Protein AF-A0A7Y1Y191-F1 (afdb_monomer_lite)

Secondary structure (DSSP, 8-state):
----S-SSSSSSSSSS----------S-HHHHHHHHHHHHHHHHHHSTT-SS-HHHHTT----------GGG-PPPEEEE-TTPPEEEPP-SSS---EEEEEEEEEEEETTEEEEEEEEEE--

Sequence (123 aa):
MKYKLTFTICLLFAIGITSCAQETTTGNAYIDKIESERAEKDEEFKGEESILMEGDIKKFKGLEYFEVDETYKVVATFEKIEDGRVFEMKTSTARLPVYKTYAKLTFQLDGKDYQLFAYQNQK

Foldseek 3Di:
DDDDDPPPPPPPPDPDPPPPPPPPPPDDVVQVVVVVVQVVVQVCCLDPVHPDDPVVSVVRDGDDDDDDDCLPVWDWDKAFDPPFDWFFDDDPDPDGFIKGQTIKTWTDHPNDIDIDTDIDGPD

Radius of gyration: 29.07 Å; chains: 1; bounding box: 47×55×96 Å

Structure (mmCIF, N/CA/C/O backbone):
data_AF-A0A7Y1Y191-F1
#
_entry.id   AF-A0A7Y1Y191-F1
#
loop_
_atom_site.group_PDB
_atom_site.id
_atom_site.type_symbol
_atom_site.label_atom_id
_atom_site.label_alt_id
_atom_site.label_comp_id
_atom_site.label_asym_id
_atom_site.label_entity_id
_atom_site.label_seq_id
_atom_site.pdbx_PDB_ins_code
_atom_site.Cartn_x
_atom_site.Cartn_y
_atom_site.Cartn_z
_atom_site.occupancy
_atom_site.B_iso_or_equiv
_atom_site.auth_seq_id
_atom_site.auth_comp_id
_atom_site.auth_asym_id
_atom_site.auth_atom_id
_atom_site.pdbx_PDB_model_num
ATOM 1 N N . MET A 1 1 ? 25.508 29.039 74.763 1.00 39.75 1 MET A N 1
ATOM 2 C CA . MET A 1 1 ? 26.163 28.622 73.498 1.00 39.75 1 MET A CA 1
ATOM 3 C C . MET A 1 1 ? 25.062 28.487 72.454 1.00 39.75 1 MET A C 1
ATOM 5 O O . MET A 1 1 ? 24.204 27.646 72.632 1.00 39.75 1 MET A O 1
ATOM 9 N N . LYS A 1 2 ? 24.807 29.500 71.619 1.00 51.12 2 LYS A N 1
ATOM 10 C CA . LYS A 1 2 ? 25.518 29.873 70.373 1.00 51.12 2 LYS A CA 1
ATOM 11 C C . LYS A 1 2 ? 25.386 28.826 69.247 1.00 51.12 2 LYS A C 1
ATOM 13 O O . LYS A 1 2 ? 26.385 28.266 68.826 1.00 51.12 2 LYS A O 1
ATOM 18 N N . TYR A 1 3 ? 24.170 28.675 68.723 1.00 52.09 3 TYR A N 1
ATOM 19 C CA . TYR A 1 3 ? 23.893 28.169 67.370 1.00 52.09 3 TYR A CA 1
ATOM 20 C C . TYR A 1 3 ? 22.869 29.142 66.746 1.00 52.09 3 TYR A C 1
ATOM 22 O O . TYR A 1 3 ? 21.669 28.971 66.900 1.00 52.09 3 TYR A O 1
ATOM 30 N N . LYS A 1 4 ? 23.249 30.389 66.422 1.00 40.62 4 LYS A N 1
ATOM 31 C CA . LYS A 1 4 ? 23.733 30.821 65.092 1.00 40.62 4 LYS A CA 1
ATOM 32 C C . LYS A 1 4 ? 22.923 30.155 63.965 1.00 40.62 4 LYS A C 1
ATOM 34 O O . LYS A 1 4 ? 23.100 28.978 63.699 1.00 40.62 4 LYS A O 1
ATOM 39 N N . LEU A 1 5 ? 21.892 30.829 63.453 1.00 50.47 5 LEU A N 1
ATOM 40 C CA . LEU A 1 5 ? 21.968 31.851 62.385 1.00 50.47 5 LEU A CA 1
ATOM 41 C C . LEU A 1 5 ? 22.302 31.289 60.985 1.00 50.47 5 LEU A C 1
ATOM 43 O O . LEU A 1 5 ? 22.815 32.004 60.135 1.00 50.47 5 LEU A O 1
ATOM 47 N N . THR A 1 6 ? 21.958 30.034 60.698 1.00 44.88 6 THR A N 1
ATOM 48 C CA . THR A 1 6 ? 22.117 29.490 59.338 1.00 44.88 6 THR A CA 1
ATOM 49 C C . THR A 1 6 ? 20.936 28.603 58.949 1.00 44.88 6 THR A C 1
ATOM 51 O O . THR A 1 6 ? 21.100 27.436 58.628 1.00 44.88 6 THR A O 1
ATOM 54 N N . PHE A 1 7 ? 19.712 29.135 59.016 1.00 45.69 7 PHE A N 1
ATOM 55 C CA . PHE A 1 7 ? 18.529 28.435 58.482 1.00 45.69 7 PHE A CA 1
ATOM 56 C C . PHE A 1 7 ? 17.743 29.261 57.453 1.00 45.69 7 PHE A C 1
ATOM 58 O O . PHE A 1 7 ? 16.688 28.855 56.982 1.00 45.69 7 PHE A O 1
ATOM 65 N N . THR A 1 8 ? 18.276 30.418 57.056 1.00 49.81 8 THR A N 1
ATOM 66 C CA . THR A 1 8 ? 17.603 31.367 56.155 1.00 49.81 8 THR A CA 1
ATOM 67 C C . THR A 1 8 ? 18.441 31.642 54.905 1.00 49.81 8 THR A C 1
ATOM 69 O O . THR A 1 8 ? 18.429 32.742 54.384 1.00 49.81 8 THR A O 1
ATOM 72 N N . ILE A 1 9 ? 19.218 30.671 54.416 1.00 51.06 9 ILE A N 1
ATOM 73 C CA . ILE A 1 9 ? 19.868 30.735 53.093 1.00 51.06 9 ILE A CA 1
ATOM 74 C C . ILE A 1 9 ? 19.829 29.325 52.487 1.00 51.06 9 ILE A C 1
ATOM 76 O O . ILE A 1 9 ? 20.820 28.612 52.424 1.00 51.06 9 ILE A O 1
ATOM 80 N N . CYS A 1 10 ? 18.635 28.871 52.122 1.00 40.97 10 CYS A N 1
ATOM 81 C CA . CYS A 1 10 ? 18.456 27.765 51.168 1.00 40.97 10 CYS A CA 1
ATOM 82 C C . CYS A 1 10 ? 17.155 27.888 50.358 1.00 40.97 10 CYS A C 1
ATOM 84 O O . CYS A 1 10 ? 16.819 26.997 49.590 1.00 40.97 10 CYS A O 1
ATOM 86 N N . LEU A 1 11 ? 16.434 29.009 50.485 1.00 46.62 11 LEU A N 1
ATOM 87 C CA . LEU A 1 11 ? 15.130 29.226 49.851 1.00 46.62 11 LEU A CA 1
ATOM 88 C C . LEU A 1 11 ? 15.200 30.181 48.641 1.00 46.62 11 LEU A C 1
ATOM 90 O O . LEU A 1 11 ? 14.252 30.915 48.388 1.00 46.62 11 LEU A O 1
ATOM 94 N N . LEU A 1 12 ? 16.328 30.232 47.921 1.00 47.50 12 LEU A N 1
ATOM 95 C CA . LEU A 1 12 ? 16.512 31.165 46.794 1.00 47.50 12 LEU A CA 1
ATOM 96 C C . LEU A 1 12 ? 17.244 30.578 45.572 1.00 47.50 12 LEU A C 1
ATOM 98 O O . LEU A 1 12 ? 17.730 31.332 44.738 1.00 47.50 12 LEU A O 1
ATOM 102 N N . PHE A 1 13 ? 17.312 29.251 45.418 1.00 47.97 13 PHE A N 1
ATOM 103 C CA . PHE A 1 13 ? 17.990 28.648 44.256 1.00 47.97 13 PHE A CA 1
ATOM 104 C C . PHE A 1 13 ? 17.281 27.415 43.676 1.00 47.97 13 PHE A C 1
ATOM 106 O O . PHE A 1 13 ? 17.920 26.454 43.264 1.00 47.97 13 PHE A O 1
ATOM 113 N N . ALA A 1 14 ? 15.946 27.423 43.660 1.00 49.31 14 ALA A N 1
ATOM 114 C CA . ALA A 1 14 ? 15.145 26.338 43.078 1.00 49.31 14 ALA A CA 1
ATOM 115 C C . ALA A 1 14 ? 14.004 26.839 42.174 1.00 49.31 14 ALA A C 1
ATOM 117 O O . ALA A 1 14 ? 13.017 26.140 41.970 1.00 49.31 14 ALA A O 1
ATOM 118 N N . ILE A 1 15 ? 14.120 28.055 41.634 1.00 56.59 15 ILE A N 1
ATOM 119 C CA . ILE A 1 15 ? 13.173 28.584 40.650 1.00 56.59 15 ILE A CA 1
ATOM 120 C C . ILE A 1 15 ? 13.996 29.037 39.454 1.00 56.59 15 ILE A C 1
ATOM 122 O O . ILE A 1 15 ? 14.674 30.056 39.532 1.00 56.59 15 ILE A O 1
ATOM 126 N N . GLY A 1 16 ? 13.955 28.278 38.360 1.00 55.41 16 GLY A N 1
ATOM 127 C CA . GLY A 1 16 ? 14.442 28.805 37.090 1.00 55.41 16 GLY A CA 1
ATOM 128 C C . GLY A 1 16 ? 15.064 27.832 36.105 1.00 55.41 16 GLY A C 1
ATOM 129 O O . GLY A 1 16 ? 15.911 28.284 35.354 1.00 55.41 16 GLY A O 1
ATOM 130 N N . ILE A 1 17 ? 14.691 26.548 36.050 1.00 61.00 17 ILE A N 1
ATOM 131 C CA . ILE A 1 17 ? 14.980 25.746 34.844 1.00 61.00 17 ILE A CA 1
ATOM 132 C C . ILE A 1 17 ? 13.891 24.693 34.599 1.00 61.00 17 ILE A C 1
ATOM 134 O O . ILE A 1 17 ? 14.123 23.496 34.678 1.00 61.00 17 ILE A O 1
ATOM 138 N N . THR A 1 18 ? 12.683 25.138 34.274 1.00 59.88 18 THR A N 1
ATOM 139 C CA . THR A 1 18 ? 11.709 24.292 33.567 1.00 59.88 18 THR A CA 1
ATOM 140 C C . THR A 1 18 ? 10.945 25.149 32.568 1.00 59.88 18 THR A C 1
ATOM 142 O O . THR A 1 18 ? 9.746 25.362 32.684 1.00 59.88 18 THR A O 1
ATOM 145 N N . SER A 1 19 ? 11.664 25.675 31.574 1.00 50.12 19 SER A N 1
ATOM 146 C CA . SER A 1 19 ? 11.092 25.810 30.234 1.00 50.12 19 SER A CA 1
ATOM 147 C C . SER A 1 19 ? 11.517 24.568 29.472 1.00 50.12 19 SER A C 1
ATOM 149 O O . SER A 1 19 ? 12.577 24.528 28.855 1.00 50.12 19 SER A O 1
ATOM 151 N N . CYS A 1 20 ? 10.705 23.519 29.573 1.00 51.22 20 CYS A N 1
ATOM 152 C CA . CYS A 1 20 ? 10.650 22.555 28.492 1.00 51.22 20 CYS A CA 1
ATOM 153 C C . CYS A 1 20 ? 10.007 23.328 27.338 1.00 51.22 20 CYS A C 1
ATOM 155 O O . CYS A 1 20 ? 8.812 23.618 27.379 1.00 51.22 20 CYS A O 1
ATOM 157 N N . ALA A 1 21 ? 10.819 23.780 26.384 1.00 52.84 21 ALA A N 1
ATOM 158 C CA . ALA A 1 21 ? 10.301 24.220 25.105 1.00 52.84 21 ALA A CA 1
ATOM 159 C C . ALA A 1 21 ? 9.647 22.985 24.477 1.00 52.84 21 ALA A C 1
ATOM 161 O O . ALA A 1 21 ? 10.335 22.117 23.947 1.00 52.84 21 ALA A O 1
ATOM 162 N N . GLN A 1 22 ? 8.328 22.852 24.622 1.00 54.16 22 GLN A N 1
ATOM 163 C CA . GLN A 1 22 ? 7.574 21.979 23.741 1.00 54.16 22 GLN A CA 1
ATOM 164 C C . GLN A 1 22 ? 7.679 22.616 22.363 1.00 54.16 22 GLN A C 1
ATOM 166 O O . GLN A 1 22 ? 7.070 23.654 22.105 1.00 54.16 22 GLN A O 1
ATOM 171 N N . GLU A 1 23 ? 8.497 22.013 21.504 1.00 52.34 23 GLU A N 1
ATOM 172 C CA . GLU A 1 23 ? 8.369 22.202 20.070 1.00 52.34 23 GLU A CA 1
ATOM 173 C C . GLU A 1 23 ? 6.922 21.866 19.721 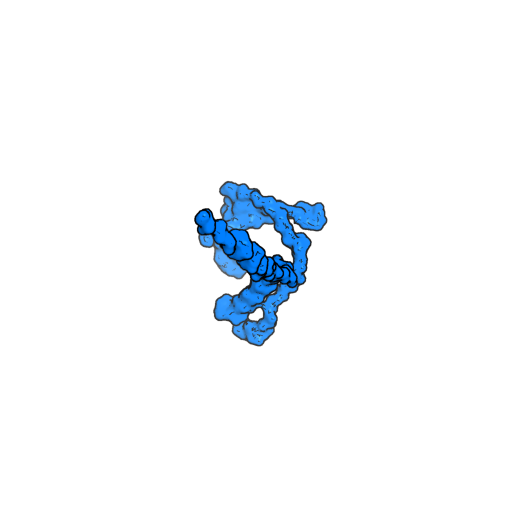1.00 52.34 23 GLU A C 1
ATOM 175 O O . GLU A 1 23 ? 6.481 20.718 19.783 1.00 52.34 23 GLU A O 1
ATOM 180 N N . THR A 1 24 ? 6.139 22.897 19.430 1.00 44.16 24 THR A N 1
ATOM 181 C CA . THR A 1 24 ? 4.850 22.735 18.784 1.00 44.16 24 THR A CA 1
ATOM 182 C C . THR A 1 24 ? 5.156 22.255 17.376 1.00 44.16 24 THR A C 1
ATOM 184 O O . THR A 1 24 ? 5.405 23.069 16.484 1.00 44.16 24 THR A O 1
ATOM 187 N N . THR A 1 25 ? 5.196 20.936 17.181 1.00 49.16 25 THR A N 1
ATOM 188 C CA . THR A 1 25 ? 5.191 20.314 15.856 1.00 49.16 25 THR A CA 1
ATOM 189 C C . THR A 1 25 ? 3.897 20.748 15.177 1.00 49.16 25 THR A C 1
ATOM 191 O O . THR A 1 25 ? 2.828 20.175 15.362 1.00 49.16 25 THR A O 1
ATOM 194 N N . THR A 1 26 ? 3.978 21.870 14.474 1.00 51.53 26 THR A N 1
ATOM 195 C CA . THR A 1 26 ? 2.874 22.511 13.761 1.00 51.53 26 THR A CA 1
ATOM 196 C C . THR A 1 26 ? 2.819 21.876 12.374 1.00 51.53 26 THR A C 1
ATOM 198 O O . THR A 1 26 ? 2.995 22.548 11.367 1.00 51.53 26 THR A O 1
ATOM 201 N N . GLY A 1 27 ? 2.704 20.549 12.333 1.00 58.16 27 GLY A N 1
ATOM 202 C CA . GLY A 1 27 ? 2.775 19.738 11.121 1.00 58.16 27 GLY A CA 1
ATOM 203 C C . GLY A 1 27 ? 1.973 18.461 11.321 1.00 58.16 27 GLY A C 1
ATOM 204 O O . GLY A 1 27 ? 2.011 17.851 12.393 1.00 58.16 27 GLY A O 1
ATOM 205 N N . ASN A 1 28 ? 1.171 18.094 10.324 1.00 83.00 28 ASN A N 1
ATOM 206 C CA . ASN A 1 28 ? 0.438 16.839 10.361 1.00 83.00 28 ASN A CA 1
ATOM 207 C C . ASN A 1 28 ? 1.441 15.712 10.072 1.00 83.00 28 ASN A C 1
ATOM 209 O O . ASN A 1 28 ? 1.758 15.455 8.916 1.00 83.00 28 ASN A O 1
ATOM 213 N N . ALA A 1 29 ? 1.906 15.025 11.122 1.00 90.38 29 ALA A N 1
ATOM 214 C CA . ALA A 1 29 ? 2.915 13.965 11.023 1.00 90.38 29 ALA A CA 1
ATOM 215 C C . ALA A 1 29 ? 2.568 12.857 10.007 1.00 90.38 29 ALA A C 1
ATOM 217 O O . ALA A 1 29 ? 3.461 12.179 9.502 1.00 90.38 29 ALA A O 1
ATOM 218 N N . TYR A 1 30 ? 1.281 12.648 9.705 1.00 89.75 30 TYR A N 1
ATOM 219 C CA . TYR A 1 30 ? 0.863 11.728 8.652 1.00 89.75 30 TYR A CA 1
ATOM 220 C C . TYR A 1 30 ? 1.143 12.289 7.253 1.00 89.75 30 TYR A C 1
ATOM 222 O O . TYR A 1 30 ? 1.707 11.571 6.432 1.00 89.75 30 TYR A O 1
ATOM 230 N N . ILE A 1 31 ? 0.798 13.555 6.999 1.00 93.75 31 ILE A N 1
ATOM 231 C CA . ILE A 1 31 ? 1.098 14.232 5.728 1.00 93.75 31 ILE A CA 1
ATOM 232 C C . ILE A 1 31 ? 2.612 14.295 5.524 1.00 93.75 31 ILE A C 1
ATOM 234 O O . ILE A 1 31 ? 3.091 13.869 4.480 1.00 93.75 31 ILE A O 1
ATOM 238 N N . ASP A 1 32 ? 3.366 14.708 6.545 1.00 94.38 32 ASP A N 1
ATOM 239 C CA . ASP A 1 32 ? 4.829 14.811 6.465 1.00 94.38 32 ASP A CA 1
ATOM 240 C C . ASP A 1 32 ? 5.475 13.460 6.115 1.00 94.38 32 ASP A C 1
ATOM 242 O O . ASP A 1 32 ? 6.384 13.386 5.288 1.00 94.38 32 ASP A O 1
ATOM 246 N N . LYS A 1 33 ? 4.965 12.364 6.696 1.00 95.50 33 LYS A N 1
ATOM 247 C CA . LYS A 1 33 ? 5.410 11.007 6.362 1.00 95.50 33 LYS A CA 1
ATOM 248 C C . LYS A 1 33 ? 5.123 10.658 4.899 1.00 95.50 33 LYS A C 1
ATOM 250 O O . LYS A 1 33 ? 6.000 10.111 4.237 1.00 95.50 33 LYS A O 1
ATOM 255 N N . ILE A 1 34 ? 3.916 10.939 4.406 1.00 96.62 34 ILE A N 1
ATOM 256 C CA . ILE A 1 34 ? 3.540 10.641 3.017 1.00 96.62 34 ILE A CA 1
ATOM 257 C C . ILE A 1 34 ? 4.400 11.450 2.040 1.00 96.62 34 ILE A C 1
ATOM 259 O O . ILE A 1 34 ? 4.894 10.887 1.068 1.00 96.62 34 ILE A O 1
ATOM 263 N N . GLU A 1 35 ? 4.635 12.732 2.310 1.00 95.88 35 GLU A N 1
ATOM 264 C CA . GLU A 1 35 ? 5.496 13.575 1.473 1.00 95.88 35 GLU A CA 1
ATOM 265 C C . GLU A 1 35 ? 6.955 13.094 1.472 1.00 95.88 35 GLU A C 1
ATOM 267 O O . GLU A 1 35 ? 7.589 13.063 0.417 1.00 95.88 35 GLU A O 1
ATOM 272 N N . SER A 1 36 ? 7.473 12.623 2.612 1.00 96.94 36 SER A N 1
ATOM 273 C CA . SER A 1 36 ? 8.797 11.983 2.675 1.00 96.94 36 SER A CA 1
ATOM 274 C C . SER A 1 36 ? 8.863 10.719 1.812 1.00 96.94 36 SER A C 1
ATOM 276 O O . SER A 1 36 ? 9.783 10.568 1.014 1.00 96.94 36 SER A O 1
ATOM 278 N N . GLU A 1 37 ? 7.870 9.829 1.918 1.00 97.31 37 GLU A N 1
ATOM 279 C CA . GLU A 1 37 ? 7.813 8.589 1.126 1.00 97.31 37 GLU A CA 1
ATOM 280 C C . GLU A 1 37 ? 7.701 8.871 -0.383 1.00 97.31 37 GLU A C 1
ATOM 282 O O . GLU A 1 37 ? 8.301 8.161 -1.191 1.00 97.31 37 GLU A O 1
ATOM 287 N N . ARG A 1 38 ? 6.975 9.926 -0.778 1.00 97.56 38 ARG A N 1
ATOM 288 C CA . ARG A 1 38 ? 6.884 10.388 -2.175 1.00 97.56 38 ARG A CA 1
ATOM 289 C C . ARG A 1 38 ? 8.223 10.895 -2.694 1.00 97.56 38 ARG A C 1
ATOM 291 O O . ARG A 1 38 ? 8.629 10.514 -3.789 1.00 97.56 38 ARG A O 1
ATOM 298 N N . ALA A 1 39 ? 8.921 11.709 -1.903 1.00 96.69 39 ALA A N 1
ATOM 299 C CA . ALA A 1 39 ? 10.238 12.217 -2.267 1.00 96.69 39 ALA A CA 1
ATOM 300 C C . ALA A 1 39 ? 11.255 11.076 -2.425 1.00 96.69 39 ALA A C 1
ATOM 302 O O . ALA A 1 39 ? 11.959 11.017 -3.430 1.00 96.69 39 ALA A O 1
ATOM 303 N N . GLU A 1 40 ? 11.288 10.129 -1.484 1.00 96.12 40 GLU A N 1
ATOM 304 C CA . GLU A 1 40 ? 12.146 8.940 -1.572 1.00 96.12 40 GLU A CA 1
ATOM 305 C C . GLU A 1 40 ? 11.841 8.114 -2.827 1.00 96.12 40 GLU A C 1
ATOM 307 O O . GLU A 1 40 ? 12.758 7.694 -3.537 1.00 96.12 40 GLU A O 1
ATOM 312 N N . LYS A 1 41 ? 10.556 7.924 -3.145 1.00 96.19 41 LYS A N 1
ATOM 313 C CA . LYS A 1 41 ? 10.142 7.161 -4.324 1.00 96.19 41 LYS A CA 1
ATOM 314 C C . LYS A 1 41 ? 10.500 7.857 -5.634 1.00 96.19 41 LYS A C 1
ATOM 316 O O . LYS A 1 41 ? 10.935 7.195 -6.574 1.00 96.19 41 LYS A O 1
ATOM 321 N N . ASP A 1 42 ? 10.358 9.176 -5.703 1.00 96.31 42 ASP A N 1
ATOM 322 C CA . ASP A 1 42 ? 10.768 9.956 -6.872 1.00 96.31 42 ASP A CA 1
ATOM 323 C C . ASP A 1 42 ? 12.283 9.887 -7.101 1.00 96.31 42 ASP A C 1
ATOM 325 O O . ASP A 1 42 ? 12.727 9.806 -8.248 1.00 96.31 42 ASP A O 1
ATOM 329 N N . GLU A 1 43 ? 13.081 9.878 -6.032 1.00 94.31 43 GLU A N 1
ATOM 330 C CA . GLU A 1 43 ? 14.531 9.708 -6.135 1.00 94.31 43 GLU A CA 1
ATOM 331 C C . GLU A 1 43 ? 14.917 8.280 -6.551 1.00 94.31 43 GLU A C 1
ATOM 333 O O . GLU A 1 43 ? 15.793 8.121 -7.402 1.00 94.31 43 GLU A O 1
ATOM 338 N N . GLU A 1 44 ? 14.212 7.244 -6.080 1.00 94.25 44 GLU A N 1
ATOM 339 C CA . GLU A 1 44 ? 14.374 5.861 -6.572 1.00 94.25 44 GLU A CA 1
ATOM 340 C C . GLU A 1 44 ? 14.159 5.784 -8.096 1.00 94.25 44 GLU A C 1
ATOM 342 O O . GLU A 1 44 ? 14.943 5.166 -8.815 1.00 94.25 44 GLU A O 1
ATOM 347 N N . PHE A 1 45 ? 13.144 6.480 -8.619 1.00 93.62 45 PHE A N 1
ATOM 348 C CA . PHE A 1 45 ? 12.838 6.517 -10.056 1.00 93.62 45 PHE A CA 1
ATOM 349 C C . PHE A 1 45 ? 13.816 7.367 -10.882 1.00 93.62 45 PHE A C 1
ATOM 351 O O . PHE A 1 45 ? 13.862 7.220 -12.107 1.00 93.62 45 PHE A O 1
ATOM 358 N N . LYS A 1 46 ? 14.621 8.227 -10.256 1.00 91.06 46 LYS A N 1
ATOM 359 C CA . LYS A 1 46 ? 15.728 8.945 -10.918 1.00 91.06 46 LYS A CA 1
ATOM 360 C C . LYS A 1 46 ? 17.071 8.232 -10.788 1.00 91.06 46 LYS A C 1
ATOM 362 O O . LYS A 1 46 ? 17.991 8.562 -11.536 1.00 91.06 46 LYS A O 1
ATOM 367 N N . GLY A 1 47 ? 17.189 7.320 -9.826 1.00 87.12 47 GLY A N 1
ATOM 368 C CA . GLY A 1 47 ? 18.433 6.663 -9.450 1.00 87.12 47 GLY A CA 1
ATOM 369 C C . GLY A 1 47 ? 18.893 5.570 -10.414 1.00 87.12 47 GLY A C 1
ATOM 370 O O . GLY A 1 47 ? 18.260 5.268 -11.424 1.00 87.12 47 GLY A O 1
ATOM 371 N N . GLU A 1 48 ? 20.021 4.950 -10.071 1.00 80.94 48 GLU A N 1
ATOM 372 C CA . GLU A 1 48 ? 20.671 3.914 -10.887 1.00 80.94 48 GLU A CA 1
ATOM 373 C C . GLU A 1 48 ? 19.854 2.614 -10.989 1.00 80.94 48 GLU A C 1
ATOM 375 O O . GLU A 1 48 ? 19.962 1.897 -11.980 1.00 80.94 48 GLU A O 1
ATOM 380 N N . GLU A 1 49 ? 19.000 2.330 -10.000 1.00 85.25 49 GLU A N 1
ATOM 381 C CA . GLU A 1 49 ? 18.092 1.172 -9.994 1.00 85.25 49 GLU A CA 1
ATOM 382 C C . GLU A 1 49 ? 16.731 1.467 -10.655 1.00 85.25 49 GLU A C 1
ATOM 384 O O . GLU A 1 49 ? 15.794 0.671 -10.556 1.00 85.25 49 GLU A O 1
ATOM 389 N N . SER A 1 50 ? 16.602 2.612 -11.333 1.00 89.44 50 SER A N 1
ATOM 390 C CA . SER A 1 50 ? 15.347 3.032 -11.947 1.00 89.44 50 SER A CA 1
ATOM 391 C C . SER A 1 50 ? 14.867 2.062 -13.027 1.00 89.44 50 SER A C 1
ATOM 393 O O . SER A 1 50 ? 15.623 1.568 -13.864 1.00 89.44 50 SER A O 1
ATOM 395 N N . ILE A 1 51 ? 13.552 1.848 -13.055 1.00 89.06 51 ILE A N 1
ATOM 396 C CA . ILE A 1 51 ? 12.868 1.125 -14.132 1.00 89.06 51 ILE A CA 1
ATOM 397 C C . ILE A 1 51 ? 12.621 1.999 -15.376 1.00 89.06 51 ILE A C 1
ATOM 399 O O . ILE A 1 51 ? 12.122 1.495 -16.385 1.00 89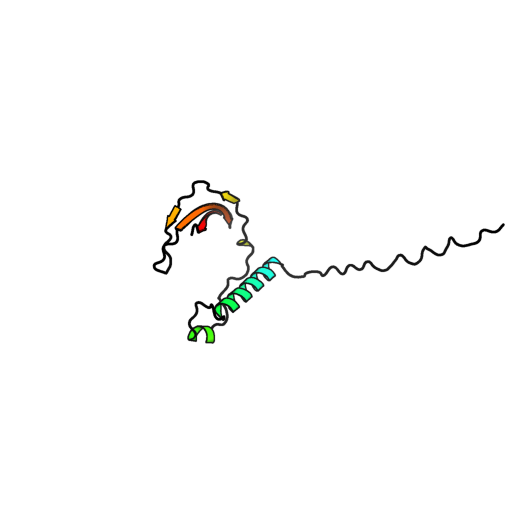.06 51 ILE A O 1
ATOM 403 N N . LEU A 1 52 ? 12.914 3.304 -15.305 1.00 92.69 52 LEU A N 1
ATOM 404 C CA . LEU A 1 52 ? 12.769 4.241 -16.419 1.00 92.69 52 LEU A CA 1
ATOM 405 C C . LEU A 1 52 ? 13.954 4.131 -17.386 1.00 92.69 52 LEU A C 1
ATOM 407 O O . LEU A 1 52 ? 15.087 3.867 -16.994 1.00 92.69 52 LEU A O 1
ATOM 411 N N . MET A 1 53 ? 13.711 4.389 -18.672 1.00 91.44 53 MET A N 1
ATOM 412 C CA . MET A 1 53 ? 14.788 4.457 -19.663 1.00 91.44 53 MET A CA 1
ATOM 413 C C . MET A 1 53 ? 15.604 5.748 -19.489 1.00 91.44 53 MET A C 1
ATOM 415 O O . MET A 1 53 ? 15.055 6.785 -19.122 1.00 91.44 53 MET A O 1
ATOM 419 N N . GLU A 1 54 ? 16.894 5.744 -19.849 1.00 89.00 54 GLU A N 1
ATOM 420 C CA . GLU A 1 54 ? 17.784 6.917 -19.703 1.00 89.00 54 GLU A CA 1
ATOM 421 C C . GLU A 1 54 ? 17.225 8.212 -20.325 1.00 89.00 54 GLU A C 1
ATOM 423 O O . GLU A 1 54 ? 17.427 9.313 -19.807 1.00 89.00 54 GLU A O 1
ATOM 428 N N . GLY A 1 55 ? 16.525 8.094 -21.459 1.00 89.62 55 GLY A N 1
ATOM 429 C CA . GLY A 1 55 ? 15.893 9.230 -22.133 1.00 89.62 55 GLY A CA 1
ATOM 430 C C . GLY A 1 55 ? 14.733 9.842 -21.343 1.00 89.62 55 GLY A C 1
ATOM 431 O O . GLY A 1 55 ? 14.510 11.053 -21.438 1.00 89.62 55 GLY A O 1
ATOM 432 N N . ASP A 1 56 ? 14.040 9.025 -20.552 1.00 91.62 56 ASP A N 1
ATOM 433 C CA . ASP A 1 56 ? 12.904 9.423 -19.723 1.00 91.62 56 ASP A CA 1
ATOM 434 C C . ASP A 1 56 ? 13.369 9.940 -18.364 1.00 91.62 56 ASP A C 1
ATOM 436 O O . ASP A 1 56 ? 12.837 10.948 -17.906 1.00 91.62 56 ASP A O 1
ATOM 440 N N . ILE A 1 57 ? 14.434 9.369 -17.785 1.00 92.12 57 ILE A N 1
ATOM 441 C CA . ILE A 1 57 ? 15.076 9.890 -16.563 1.00 92.12 57 ILE A CA 1
ATOM 442 C C . ILE A 1 57 ? 15.447 11.370 -16.742 1.00 92.12 57 ILE A C 1
ATOM 444 O O . ILE A 1 57 ? 15.133 12.199 -15.893 1.00 92.12 57 ILE A O 1
ATOM 448 N N . LYS A 1 58 ? 16.022 11.749 -17.895 1.00 89.00 58 LYS A N 1
ATOM 449 C CA . LYS A 1 58 ? 16.383 13.152 -18.204 1.00 89.00 58 LYS A CA 1
ATOM 450 C C . LYS A 1 58 ? 15.189 14.113 -18.238 1.00 89.00 58 LYS A C 1
ATOM 452 O O . LYS A 1 58 ? 15.382 15.324 -18.148 1.00 89.00 58 LYS A O 1
ATOM 457 N N . LYS A 1 59 ? 13.976 13.598 -18.435 1.00 93.19 59 LYS A N 1
ATOM 458 C CA . LYS A 1 59 ? 12.729 14.375 -18.517 1.00 93.19 59 LYS A CA 1
ATOM 459 C C . LYS A 1 59 ? 11.842 14.186 -17.287 1.00 93.19 59 LYS A C 1
ATOM 461 O O . LYS A 1 59 ? 10.815 14.858 -17.193 1.00 93.19 59 LYS A O 1
ATOM 466 N N . PHE A 1 60 ? 12.210 13.284 -16.381 1.00 95.19 60 PHE A N 1
ATOM 467 C CA . PHE A 1 60 ? 11.406 12.899 -15.237 1.00 95.19 60 PHE A CA 1
ATOM 468 C C . PHE A 1 60 ? 11.379 14.021 -14.200 1.00 95.19 60 PHE A C 1
ATOM 470 O O . PHE A 1 60 ? 12.417 14.526 -13.771 1.00 95.19 60 PHE A O 1
ATOM 477 N N . LYS A 1 61 ? 10.171 14.426 -13.808 1.00 93.88 61 LYS A N 1
ATOM 478 C CA . LYS A 1 61 ? 9.942 15.534 -12.868 1.00 93.88 61 LYS A CA 1
ATOM 479 C C . LYS A 1 61 ? 9.418 15.077 -11.504 1.00 93.88 61 LYS A C 1
ATOM 481 O O . LYS A 1 61 ? 9.286 15.920 -10.628 1.00 93.88 61 LYS A O 1
ATOM 486 N N . GLY A 1 62 ? 9.163 13.781 -11.343 1.00 94.75 62 GLY A N 1
ATOM 487 C CA . GLY A 1 62 ? 8.432 13.197 -10.220 1.00 94.75 62 GLY A CA 1
ATOM 488 C C . GLY A 1 62 ? 7.245 12.373 -10.716 1.00 94.75 62 GLY A C 1
ATOM 489 O O . GLY A 1 62 ? 6.809 12.540 -11.863 1.00 94.75 62 GLY A O 1
ATOM 490 N N . LEU A 1 63 ? 6.759 11.454 -9.884 1.00 96.25 63 LEU A N 1
ATOM 491 C CA . LEU A 1 63 ? 5.521 10.726 -10.150 1.00 96.25 63 LEU A CA 1
ATOM 492 C C . LEU A 1 63 ? 4.308 11.639 -9.921 1.00 96.25 63 LEU A C 1
ATOM 494 O O . LEU A 1 63 ? 4.356 12.620 -9.182 1.00 96.25 63 LEU A O 1
ATOM 498 N N . GLU A 1 64 ? 3.193 11.301 -10.563 1.00 96.62 64 GLU A N 1
ATOM 499 C CA . GLU A 1 64 ? 1.917 11.963 -10.304 1.00 96.62 64 GLU A CA 1
ATOM 500 C C . GLU A 1 64 ? 1.240 11.299 -9.101 1.00 96.62 64 GLU A C 1
ATOM 502 O O . GLU A 1 64 ? 0.908 10.111 -9.135 1.00 96.62 64 GLU A O 1
ATOM 507 N N . TYR A 1 65 ? 1.034 12.069 -8.033 1.00 97.31 65 TYR A N 1
ATOM 508 C CA . TYR A 1 65 ? 0.381 11.611 -6.811 1.00 97.31 65 TYR A CA 1
ATOM 509 C C . TYR A 1 65 ? -1.005 12.240 -6.665 1.00 97.31 65 TYR A C 1
ATOM 511 O O . TYR A 1 65 ? -1.235 13.380 -7.060 1.00 97.31 65 TYR A O 1
ATOM 519 N N . PHE A 1 66 ? -1.930 11.506 -6.049 1.00 97.00 66 PHE A N 1
ATOM 520 C CA . PHE A 1 66 ? -3.166 12.097 -5.539 1.00 97.00 66 PHE A CA 1
ATOM 521 C C . PHE A 1 66 ? -2.863 13.008 -4.344 1.00 97.00 66 PHE A C 1
ATOM 523 O O . PHE A 1 66 ? -1.914 12.755 -3.604 1.00 97.00 66 PHE A O 1
ATOM 530 N N . GLU A 1 67 ? -3.689 14.023 -4.101 1.00 96.00 67 GLU A N 1
ATOM 531 C CA . GLU A 1 67 ? -3.617 14.799 -2.858 1.00 96.00 67 GLU A CA 1
ATOM 532 C C . GLU A 1 67 ? -3.768 13.888 -1.629 1.00 96.00 67 GLU A C 1
ATOM 534 O O . GLU A 1 67 ? -4.437 12.851 -1.687 1.00 96.00 67 GLU A O 1
ATOM 539 N N . VAL A 1 68 ? -3.119 14.245 -0.517 1.00 94.94 68 VAL A N 1
ATOM 540 C CA . VAL A 1 68 ? -3.244 13.458 0.717 1.00 94.94 68 VAL A CA 1
ATOM 541 C C . VAL A 1 68 ? -4.655 13.627 1.270 1.00 94.94 68 VAL A C 1
ATOM 543 O O . VAL A 1 68 ? -5.035 14.709 1.709 1.00 94.94 68 VAL A O 1
ATOM 546 N N . ASP A 1 69 ? -5.418 12.536 1.268 1.00 93.94 69 ASP A N 1
ATOM 547 C CA . ASP A 1 69 ? -6.786 12.498 1.772 1.00 93.94 69 ASP A CA 1
ATOM 548 C C . ASP A 1 69 ? -6.924 11.405 2.838 1.00 93.94 69 ASP A C 1
ATOM 550 O O . ASP A 1 69 ? -6.881 10.202 2.562 1.00 93.94 69 ASP A O 1
ATOM 554 N N . GLU A 1 70 ? -7.095 11.841 4.087 1.00 92.81 70 GLU A N 1
ATOM 555 C CA . GLU A 1 70 ? -7.246 10.954 5.241 1.00 92.81 70 GLU A CA 1
ATOM 556 C C . GLU A 1 70 ?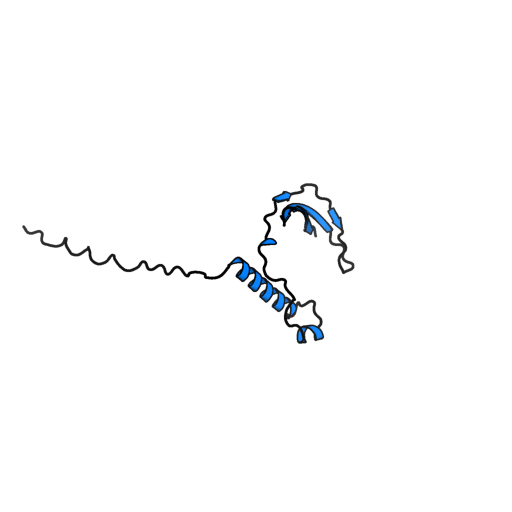 -8.542 10.133 5.207 1.00 92.81 70 GLU A C 1
ATOM 558 O O . GLU A 1 70 ? -8.620 9.114 5.891 1.00 92.81 70 GLU A O 1
ATOM 563 N N . THR A 1 71 ? -9.521 10.486 4.368 1.00 94.31 71 THR A N 1
ATOM 564 C CA . THR A 1 71 ? -10.732 9.675 4.146 1.00 94.31 71 THR A CA 1
ATOM 565 C C . THR A 1 71 ? -10.376 8.271 3.653 1.00 94.31 71 THR A C 1
ATOM 567 O O . THR A 1 71 ? -11.029 7.295 4.017 1.00 94.31 71 THR A O 1
ATOM 570 N N . TYR A 1 72 ? -9.289 8.143 2.886 1.00 95.25 72 TYR A N 1
ATOM 571 C CA . TYR A 1 72 ? -8.804 6.863 2.360 1.00 95.25 72 TYR A CA 1
ATOM 572 C C . TYR A 1 72 ? -7.824 6.149 3.304 1.00 95.25 72 TYR A C 1
ATOM 574 O O . TYR A 1 72 ? -7.392 5.027 3.027 1.00 95.25 72 TYR A O 1
ATOM 582 N N . LYS A 1 73 ? -7.509 6.748 4.458 1.00 95.06 73 LYS A N 1
ATOM 583 C CA . LYS A 1 73 ? -6.748 6.117 5.542 1.00 95.06 73 LYS A CA 1
ATOM 584 C C . LYS A 1 73 ? -7.706 5.364 6.465 1.00 95.06 73 LYS A C 1
ATOM 586 O O . LYS A 1 73 ? -8.094 5.829 7.534 1.00 95.06 73 LYS A O 1
ATOM 591 N N . VAL A 1 74 ? -8.070 4.160 6.048 1.00 96.62 74 VAL A N 1
ATOM 592 C CA . VAL A 1 74 ? -9.037 3.314 6.758 1.00 96.62 74 VAL A CA 1
ATOM 593 C C . VAL A 1 74 ? -8.363 2.337 7.721 1.00 96.62 74 VAL A C 1
ATOM 595 O O . VAL A 1 74 ? -7.293 1.790 7.446 1.00 96.62 74 VAL A O 1
ATOM 598 N N . VAL A 1 75 ? -9.019 2.067 8.850 1.00 97.38 75 VAL A N 1
ATOM 599 C CA . VAL A 1 75 ? -8.649 0.954 9.734 1.00 97.38 75 VAL A CA 1
ATOM 600 C C . VAL A 1 75 ? -9.351 -0.303 9.235 1.00 97.38 75 VAL A C 1
ATOM 602 O O . VAL A 1 75 ? -10.578 -0.356 9.183 1.00 97.38 75 VAL A O 1
ATOM 605 N N . ALA A 1 76 ? -8.572 -1.321 8.878 1.00 98.19 76 ALA A N 1
ATOM 606 C CA . ALA A 1 76 ? -9.095 -2.610 8.445 1.00 98.19 76 ALA A CA 1
ATOM 607 C C . ALA A 1 76 ? -9.004 -3.661 9.554 1.00 98.19 76 ALA A C 1
ATOM 609 O O . ALA A 1 76 ? -8.015 -3.741 10.284 1.00 98.19 76 ALA A O 1
ATOM 610 N N . THR A 1 77 ? -10.017 -4.521 9.631 1.00 98.56 77 THR A N 1
ATOM 611 C CA . THR A 1 77 ? -9.952 -5.759 10.410 1.00 98.56 77 THR A CA 1
ATOM 612 C C . THR A 1 77 ? -9.135 -6.781 9.633 1.00 98.56 77 THR A C 1
ATOM 614 O O . THR A 1 77 ? -9.445 -7.088 8.480 1.00 98.56 77 THR A O 1
ATOM 617 N N . PHE A 1 78 ? -8.091 -7.302 10.273 1.00 98.44 78 PHE A N 1
ATOM 618 C CA . PHE A 1 78 ? -7.204 -8.315 9.719 1.00 98.44 78 PHE A CA 1
ATOM 619 C C . PHE A 1 78 ? -7.639 -9.710 10.177 1.00 98.44 78 PHE A C 1
ATOM 621 O O . PHE A 1 78 ? -7.595 -10.023 11.366 1.00 98.44 78 PHE A O 1
ATOM 628 N N . GLU A 1 79 ? -8.019 -10.566 9.233 1.00 98.44 79 GLU A N 1
ATOM 629 C CA . GLU A 1 79 ? -8.363 -11.967 9.481 1.00 98.44 79 GLU A CA 1
ATOM 630 C C . GLU A 1 79 ? -7.356 -12.867 8.760 1.00 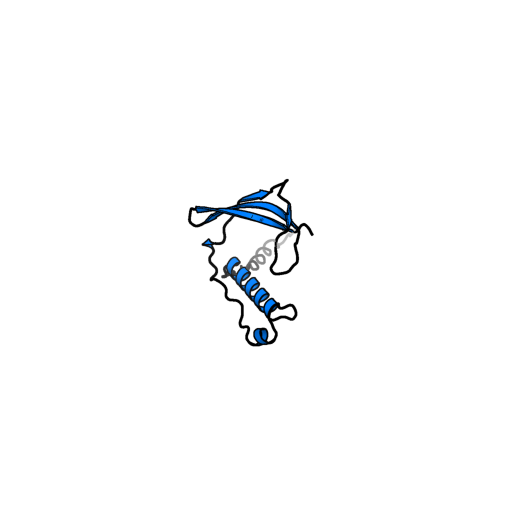98.44 79 GLU A C 1
ATOM 632 O O . GLU A 1 79 ? -7.357 -12.963 7.530 1.00 98.44 79 GLU A O 1
ATOM 637 N N . LYS A 1 80 ? -6.466 -13.513 9.522 1.00 97.88 80 LYS A N 1
ATOM 638 C CA . LYS A 1 80 ? -5.477 -14.451 8.978 1.00 97.88 80 LYS A CA 1
ATOM 639 C C . LYS A 1 80 ? -6.167 -15.708 8.447 1.00 97.88 80 LYS A C 1
ATOM 641 O O . LYS A 1 80 ? -7.050 -16.254 9.102 1.00 97.88 80 LYS A O 1
ATOM 646 N N . ILE A 1 81 ? -5.728 -16.195 7.289 1.00 97.75 81 ILE A N 1
ATOM 647 C CA . ILE A 1 81 ? -6.249 -17.413 6.664 1.00 97.75 81 ILE A CA 1
ATOM 648 C C . ILE A 1 81 ? -5.189 -18.510 6.793 1.00 97.75 81 ILE A C 1
ATOM 650 O O . ILE A 1 81 ? -4.183 -18.504 6.080 1.00 97.75 81 ILE A O 1
ATOM 654 N N . GLU A 1 82 ? -5.407 -19.457 7.708 1.00 94.31 82 GLU A N 1
ATOM 655 C CA . GLU A 1 82 ? -4.432 -20.524 7.983 1.00 94.31 82 GLU A CA 1
ATOM 656 C C . GLU A 1 82 ? -4.220 -21.435 6.761 1.00 94.31 82 GLU A C 1
ATOM 658 O O . GLU A 1 82 ? -3.087 -21.589 6.293 1.00 94.31 82 GLU A O 1
ATOM 663 N N . ASP A 1 83 ? -5.303 -21.909 6.139 1.00 93.75 83 ASP A N 1
ATOM 664 C CA . ASP A 1 83 ? -5.271 -22.784 4.955 1.00 93.75 83 ASP A CA 1
ATOM 665 C C . ASP A 1 83 ? -5.490 -22.014 3.646 1.00 93.75 83 ASP A C 1
ATOM 667 O O . ASP A 1 83 ? -6.242 -22.404 2.751 1.00 93.75 83 ASP A O 1
ATOM 671 N N . GLY A 1 84 ? -4.826 -20.865 3.542 1.00 94.31 84 GLY A N 1
ATOM 672 C CA . GLY A 1 84 ? -4.884 -20.011 2.365 1.00 94.31 84 GLY A CA 1
ATOM 673 C C . GLY A 1 84 ? -4.479 -20.729 1.081 1.00 94.31 84 GLY A C 1
ATOM 674 O O . GLY A 1 84 ? -3.436 -21.384 1.033 1.00 94.31 84 GLY A O 1
ATOM 675 N N . ARG A 1 85 ? -5.264 -20.552 0.008 1.00 95.94 85 ARG A N 1
ATOM 676 C CA . ARG A 1 85 ? -4.943 -21.104 -1.316 1.00 95.94 85 ARG A CA 1
ATOM 677 C C . ARG A 1 85 ? -3.570 -20.614 -1.775 1.00 95.94 85 ARG A C 1
ATOM 679 O O . ARG A 1 85 ? -3.322 -19.405 -1.789 1.00 95.94 85 ARG A O 1
ATOM 686 N N . VAL A 1 86 ? -2.735 -21.558 -2.202 1.00 96.12 86 VAL A N 1
ATOM 687 C CA . VAL A 1 86 ? -1.454 -21.303 -2.868 1.00 96.12 86 VAL A CA 1
ATOM 688 C C . VAL A 1 86 ? -1.662 -21.340 -4.380 1.00 96.12 86 VAL A C 1
ATOM 690 O O . VAL A 1 86 ? -2.329 -22.242 -4.893 1.00 96.12 86 VAL A O 1
ATOM 693 N N . PHE A 1 87 ? -1.146 -20.344 -5.094 1.00 95.62 87 PHE A N 1
ATOM 694 C CA . PHE A 1 87 ? -1.300 -20.227 -6.541 1.00 95.62 87 PHE A CA 1
ATOM 695 C C . PHE A 1 87 ? -0.145 -19.452 -7.178 1.00 95.62 87 PHE A C 1
ATOM 697 O O . PHE A 1 87 ? 0.517 -18.639 -6.536 1.00 95.62 87 PHE A O 1
ATOM 704 N N . GLU A 1 88 ? 0.080 -19.701 -8.464 1.00 95.25 88 GLU A N 1
ATOM 705 C CA . GLU A 1 88 ? 1.007 -18.922 -9.280 1.00 95.25 88 GLU A CA 1
ATOM 706 C C . GLU A 1 88 ? 0.327 -17.634 -9.753 1.00 95.25 88 GLU A C 1
ATOM 708 O O . GLU A 1 88 ? -0.756 -17.672 -10.347 1.00 95.25 88 GLU A O 1
ATOM 713 N N . MET A 1 89 ? 0.954 -16.487 -9.495 1.00 93.88 89 MET A N 1
ATOM 714 C CA . MET A 1 89 ? 0.448 -15.189 -9.937 1.00 93.88 89 MET A CA 1
ATOM 715 C C . MET A 1 89 ? 1.186 -14.754 -11.199 1.00 93.88 89 MET A C 1
ATOM 717 O O . MET A 1 89 ? 2.407 -14.604 -11.196 1.00 93.88 89 MET A O 1
ATOM 721 N N . LYS A 1 90 ? 0.443 -14.533 -12.288 1.00 91.50 90 LYS A N 1
ATOM 722 C CA . LYS A 1 90 ? 1.021 -13.977 -13.515 1.00 91.50 90 LYS A CA 1
ATOM 723 C C . LYS A 1 90 ? 1.517 -12.558 -13.251 1.00 91.50 90 LYS A C 1
ATOM 725 O O . LYS A 1 90 ? 0.768 -11.730 -12.739 1.00 91.50 90 LYS A O 1
ATOM 730 N N . THR A 1 91 ? 2.763 -12.295 -13.629 1.00 88.31 91 THR A N 1
ATOM 731 C CA . THR A 1 91 ? 3.364 -10.955 -13.592 1.00 88.31 91 THR A CA 1
ATOM 732 C C . THR A 1 91 ? 3.412 -10.357 -14.999 1.00 88.31 91 THR A C 1
ATOM 734 O O . THR A 1 91 ? 3.022 -11.003 -15.970 1.00 88.31 91 THR A O 1
ATOM 737 N N . SER A 1 92 ? 3.904 -9.124 -15.132 1.00 87.12 92 SER A N 1
ATOM 738 C CA . SER A 1 92 ? 4.205 -8.508 -16.434 1.00 87.12 92 SER A CA 1
ATOM 739 C C . SER A 1 92 ? 5.339 -9.213 -17.197 1.00 87.12 92 SER A C 1
ATOM 741 O O . SER A 1 92 ? 5.553 -8.941 -18.375 1.00 87.12 92 SER A O 1
ATOM 743 N N . THR A 1 93 ? 6.059 -10.129 -16.541 1.00 88.69 93 THR A N 1
ATOM 744 C CA . THR A 1 93 ? 7.125 -10.953 -17.126 1.00 88.69 93 THR A CA 1
ATOM 745 C C . THR A 1 93 ? 6.694 -12.422 -17.205 1.00 88.69 93 THR A C 1
ATOM 747 O O . THR A 1 93 ? 5.648 -12.806 -16.688 1.00 88.69 93 THR A O 1
ATOM 750 N N . ALA A 1 94 ? 7.532 -13.286 -17.785 1.00 87.50 94 ALA A N 1
ATOM 751 C CA . ALA A 1 94 ? 7.284 -14.732 -17.812 1.00 87.50 94 ALA A CA 1
ATOM 752 C C . ALA A 1 94 ? 7.354 -15.413 -16.425 1.00 87.50 94 ALA A C 1
ATOM 754 O O . ALA A 1 94 ? 7.033 -16.595 -16.310 1.00 87.50 94 ALA A O 1
ATOM 755 N N . ARG A 1 95 ? 7.791 -14.703 -15.371 1.00 88.94 95 ARG A N 1
ATOM 756 C CA . ARG A 1 95 ? 7.868 -15.254 -14.012 1.00 88.94 95 ARG A CA 1
ATOM 757 C C . ARG A 1 95 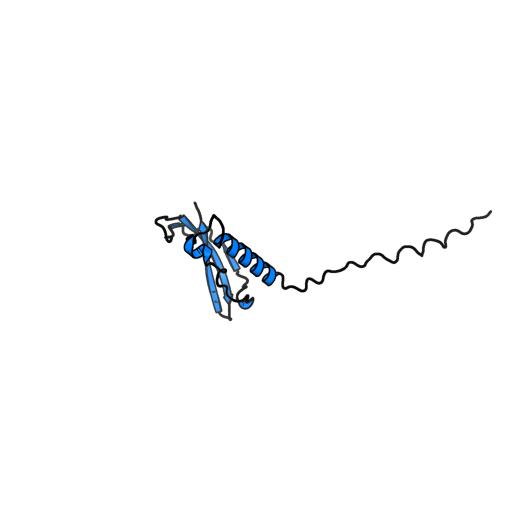? 6.472 -15.575 -13.474 1.00 88.94 95 ARG A C 1
ATOM 759 O O . ARG A 1 95 ? 5.553 -14.760 -13.582 1.00 88.94 95 ARG A O 1
ATOM 766 N N . LEU A 1 96 ? 6.380 -16.728 -12.812 1.00 90.00 96 LEU A N 1
ATOM 767 C CA . LEU A 1 96 ? 5.201 -17.227 -12.102 1.00 90.00 96 LEU A CA 1
ATOM 768 C C . LEU A 1 96 ? 5.529 -17.411 -10.609 1.00 90.00 96 LEU A C 1
ATOM 770 O O . LEU A 1 96 ? 5.665 -18.538 -10.136 1.00 90.00 96 LEU A O 1
ATOM 774 N N . PRO A 1 97 ? 5.747 -16.313 -9.861 1.00 93.25 97 PRO A N 1
ATOM 775 C CA . PRO A 1 97 ? 5.936 -16.385 -8.417 1.00 93.25 97 PRO A CA 1
ATOM 776 C C . PRO A 1 97 ? 4.732 -17.039 -7.731 1.00 93.25 97 PRO A C 1
ATOM 778 O O . PRO A 1 97 ? 3.574 -16.845 -8.120 1.00 93.25 97 PRO A O 1
ATOM 781 N N . VAL A 1 98 ? 5.028 -17.810 -6.689 1.00 95.81 98 VAL A N 1
ATOM 782 C CA . VAL A 1 98 ? 4.034 -18.565 -5.929 1.00 95.81 98 VAL A CA 1
ATOM 783 C C . VAL A 1 98 ? 3.598 -17.739 -4.727 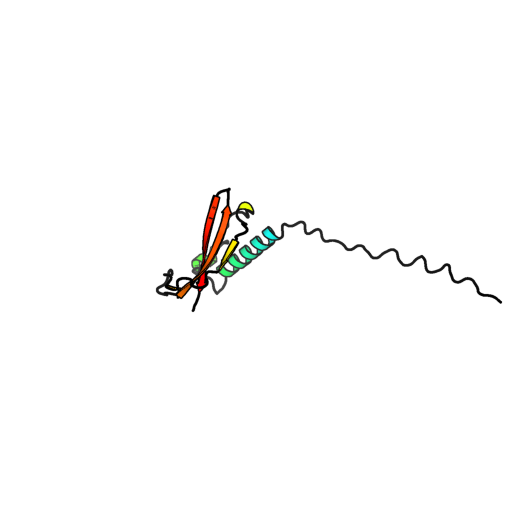1.00 95.81 98 VAL A C 1
ATOM 785 O O . VAL A 1 98 ? 4.399 -17.431 -3.846 1.00 95.81 98 VAL A O 1
ATOM 788 N N . TYR A 1 99 ? 2.310 -17.424 -4.665 1.00 96.69 99 TYR A N 1
ATOM 789 C CA . TYR A 1 99 ? 1.706 -16.670 -3.574 1.00 96.69 99 TYR A CA 1
ATOM 790 C C . TYR A 1 99 ? 0.726 -17.527 -2.785 1.00 96.69 99 TYR A C 1
ATOM 792 O O . TYR A 1 99 ? 0.072 -18.421 -3.323 1.00 96.69 99 TYR A O 1
ATOM 800 N N . LYS A 1 100 ? 0.587 -17.209 -1.498 1.00 96.94 100 LYS A N 1
ATOM 801 C CA . LYS A 1 100 ? -0.472 -17.724 -0.628 1.00 96.94 100 LYS A CA 1
ATOM 802 C C . LYS A 1 100 ? -1.457 -16.606 -0.307 1.00 96.94 100 LYS A C 1
ATOM 804 O O . LYS A 1 100 ? -1.043 -15.493 0.017 1.00 96.94 100 LYS A O 1
ATOM 809 N N . THR A 1 101 ? -2.752 -16.906 -0.356 1.00 97.62 101 THR A N 1
ATOM 810 C CA . THR A 1 101 ? -3.792 -16.019 0.197 1.00 97.62 101 THR A CA 1
ATOM 811 C C . THR A 1 101 ? -3.625 -15.979 1.711 1.00 97.62 101 THR A C 1
ATOM 813 O O . THR A 1 101 ? -3.921 -16.957 2.383 1.00 97.62 101 THR A O 1
ATOM 816 N N . TYR A 1 102 ? -3.078 -14.895 2.246 1.00 98.00 102 TYR A N 1
ATOM 817 C CA . TYR A 1 102 ? -2.570 -14.858 3.617 1.00 98.00 102 TYR A CA 1
ATOM 818 C C . TYR A 1 102 ? -3.594 -14.323 4.614 1.00 98.00 102 TYR A C 1
ATOM 820 O O . TYR A 1 102 ? -3.720 -14.844 5.722 1.00 98.00 102 TYR A O 1
ATOM 828 N N . ALA A 1 103 ? -4.333 -13.288 4.225 1.00 98.31 103 ALA A N 1
ATOM 829 C CA . ALA A 1 103 ? -5.334 -12.680 5.084 1.00 98.31 103 ALA A CA 1
ATOM 830 C C . ALA A 1 103 ? -6.451 -12.026 4.278 1.00 98.31 103 ALA A C 1
ATOM 832 O O . ALA A 1 103 ? -6.276 -11.672 3.109 1.00 98.31 103 ALA A O 1
ATOM 833 N N . LYS A 1 104 ? -7.588 -11.838 4.936 1.00 98.50 104 LYS A N 1
ATOM 834 C CA . LYS A 1 104 ? -8.723 -11.048 4.470 1.00 98.50 104 LYS A CA 1
ATOM 835 C C . LYS A 1 104 ? -8.747 -9.743 5.263 1.00 98.50 104 LYS A C 1
ATOM 837 O O . LYS A 1 104 ? -8.745 -9.763 6.491 1.00 98.50 104 LYS A O 1
ATOM 842 N N . LEU A 1 105 ? -8.731 -8.623 4.554 1.00 98.56 105 LEU A N 1
ATOM 843 C CA . LEU A 1 105 ? -8.822 -7.275 5.102 1.00 98.56 105 LEU A CA 1
ATOM 844 C C . LEU A 1 105 ? -10.236 -6.770 4.851 1.00 98.56 105 LEU A C 1
ATOM 846 O O . LEU A 1 105 ? -10.644 -6.674 3.695 1.00 98.56 105 LEU A O 1
ATOM 850 N N . THR A 1 106 ? -10.975 -6.463 5.911 1.00 98.62 106 THR A N 1
ATOM 851 C CA . THR A 1 106 ? -12.340 -5.919 5.805 1.00 98.62 106 THR A CA 1
ATOM 852 C C . THR A 1 106 ? -12.377 -4.533 6.427 1.00 98.62 106 THR A C 1
ATOM 854 O O . THR A 1 106 ? -11.881 -4.351 7.539 1.00 98.62 106 THR A O 1
ATOM 857 N N . PHE A 1 107 ? -12.931 -3.555 5.721 1.00 98.44 107 PHE A N 1
ATOM 858 C CA . PHE A 1 107 ? -13.000 -2.161 6.163 1.00 98.44 107 PHE A CA 1
ATOM 859 C C . PHE A 1 107 ? -14.214 -1.462 5.557 1.00 98.44 107 PHE A C 1
ATOM 861 O O . PHE A 1 107 ? -14.787 -1.937 4.578 1.00 98.44 107 PHE A O 1
ATOM 868 N N . GLN A 1 108 ? -14.584 -0.320 6.128 1.00 98.25 108 GLN A N 1
ATOM 869 C CA . GLN A 1 108 ? -15.641 0.533 5.603 1.00 98.25 108 GLN A CA 1
ATOM 870 C C . GLN A 1 108 ? -15.032 1.795 4.990 1.00 98.25 108 GLN A C 1
ATOM 872 O O . GLN A 1 108 ? -14.104 2.373 5.553 1.00 98.25 108 GLN A O 1
ATOM 877 N N . LEU A 1 109 ? -15.563 2.218 3.847 1.00 97.50 109 LEU A N 1
ATOM 878 C CA . LEU A 1 109 ? -15.216 3.471 3.180 1.00 97.50 109 LEU A CA 1
ATOM 879 C C . LEU A 1 109 ? -16.499 4.066 2.589 1.00 97.50 109 LEU A C 1
ATOM 881 O O . LEU A 1 109 ? -17.284 3.349 1.971 1.00 97.50 109 LEU A O 1
ATOM 885 N N . ASP A 1 110 ? -16.760 5.349 2.832 1.00 95.88 110 ASP A N 1
ATOM 886 C CA . ASP A 1 110 ? -17.985 6.041 2.395 1.00 95.88 110 ASP A CA 1
ATOM 887 C C . ASP A 1 110 ? -19.291 5.304 2.756 1.00 95.88 110 ASP A C 1
ATOM 889 O O . ASP A 1 110 ? -20.233 5.217 1.965 1.00 95.88 110 ASP A O 1
ATOM 893 N N . GLY A 1 111 ? -19.333 4.713 3.956 1.00 96.25 111 GLY A N 1
ATOM 894 C CA . GLY A 1 111 ? -20.490 3.957 4.451 1.00 96.25 111 GLY A CA 1
ATOM 895 C C . GLY A 1 111 ? -20.751 2.633 3.723 1.00 96.25 111 GLY A C 1
ATOM 896 O O . GLY A 1 111 ? -21.815 2.043 3.903 1.00 96.25 111 GLY A O 1
ATOM 897 N N . LYS A 1 112 ? -19.809 2.163 2.899 1.00 98.12 112 LYS A N 1
ATOM 898 C CA . LYS A 1 112 ? -19.869 0.870 2.208 1.00 98.12 112 LYS A CA 1
ATOM 899 C C . LYS A 1 112 ? -18.786 -0.062 2.724 1.00 98.12 112 LYS A C 1
ATOM 901 O O . LYS A 1 112 ? -17.654 0.360 2.954 1.00 98.12 112 LYS A O 1
ATOM 906 N N . ASP A 1 113 ? -19.134 -1.335 2.853 1.00 98.25 113 ASP A N 1
ATOM 907 C CA . ASP A 1 113 ? -18.199 -2.362 3.294 1.00 98.25 113 ASP A CA 1
ATOM 908 C C . ASP A 1 113 ? -17.397 -2.901 2.104 1.00 98.25 113 ASP A C 1
ATOM 910 O O . ASP A 1 113 ? -17.952 -3.259 1.060 1.00 98.25 113 ASP A O 1
ATOM 914 N N . TYR A 1 114 ? -16.081 -2.974 2.279 1.00 98.50 114 TYR A N 1
ATOM 915 C CA . TYR A 1 114 ? -15.131 -3.479 1.297 1.00 98.50 114 TYR A CA 1
ATOM 916 C C . TYR A 1 114 ? -14.296 -4.611 1.880 1.00 98.50 114 TYR A C 1
ATOM 918 O O . TYR A 1 114 ? -14.037 -4.689 3.084 1.00 98.50 114 TYR A O 1
ATOM 926 N N . GLN A 1 115 ? -13.831 -5.478 0.983 1.00 98.31 115 GLN A N 1
ATOM 927 C CA . GLN A 1 115 ? -12.960 -6.590 1.319 1.00 98.31 115 GLN A CA 1
ATOM 928 C C . GLN A 1 115 ? -11.817 -6.698 0.312 1.00 98.31 115 GLN A C 1
ATOM 930 O O . GLN A 1 115 ? -12.042 -6.682 -0.898 1.00 98.31 115 GLN A O 1
ATOM 935 N N . LEU A 1 116 ? -10.601 -6.888 0.819 1.00 98.19 116 LEU A N 1
ATOM 936 C CA . LEU A 1 116 ? -9.407 -7.194 0.036 1.00 98.19 116 LEU A CA 1
ATOM 937 C C . LEU A 1 116 ? -8.716 -8.442 0.586 1.00 98.19 116 LEU A C 1
ATOM 939 O O . LEU A 1 116 ? -8.787 -8.733 1.779 1.00 98.19 116 LEU A O 1
ATOM 943 N N . PHE A 1 117 ? -8.018 -9.176 -0.276 1.00 98.00 117 PHE A N 1
ATOM 944 C CA . PHE A 1 117 ? -7.122 -10.249 0.152 1.00 98.00 117 PHE A CA 1
ATOM 945 C C . PHE A 1 117 ? -5.676 -9.762 0.130 1.00 98.00 117 PHE A C 1
ATOM 947 O O . PHE A 1 117 ? -5.223 -9.190 -0.859 1.00 98.00 117 PHE A O 1
ATOM 954 N N . ALA A 1 118 ? -4.945 -10.027 1.210 1.00 97.50 118 ALA A N 1
ATOM 955 C CA . ALA A 1 118 ? -3.500 -9.863 1.262 1.00 97.50 118 ALA A CA 1
ATOM 956 C C . ALA A 1 118 ? -2.823 -11.159 0.797 1.00 97.50 118 ALA A C 1
ATOM 958 O O . ALA A 1 118 ? -3.147 -12.246 1.285 1.00 97.50 118 ALA A O 1
ATOM 959 N N . TYR A 1 119 ? -1.864 -11.044 -0.122 1.00 96.69 119 TYR A N 1
ATOM 960 C CA . TYR A 1 119 ? -1.093 -12.174 -0.638 1.00 96.69 119 TYR A CA 1
ATOM 961 C C . TYR A 1 119 ? 0.336 -12.140 -0.102 1.00 96.69 119 TYR A C 1
ATOM 963 O O . TYR A 1 119 ? 0.979 -11.094 -0.097 1.00 96.69 119 TYR A O 1
ATOM 971 N N . GLN A 1 120 ? 0.848 -13.294 0.316 1.00 95.81 120 GLN A N 1
ATOM 972 C CA . GLN A 1 120 ? 2.219 -13.438 0.798 1.00 95.81 120 GLN A CA 1
ATOM 973 C C . GLN A 1 120 ? 3.039 -14.229 -0.215 1.00 95.81 120 GLN A C 1
ATOM 975 O O . GLN A 1 120 ? 2.672 -15.361 -0.550 1.00 95.81 120 GLN A O 1
ATOM 980 N N . ASN A 1 121 ? 4.152 -13.649 -0.674 1.00 95.44 121 ASN A N 1
ATOM 981 C CA . ASN A 1 121 ? 5.103 -14.379 -1.503 1.00 95.44 121 ASN A CA 1
ATOM 982 C C . ASN A 1 121 ? 5.666 -15.566 -0.703 1.00 95.44 121 ASN A C 1
ATOM 984 O O . ASN A 1 121 ? 6.092 -15.392 0.437 1.00 95.44 121 ASN A O 1
ATOM 988 N N . GLN A 1 122 ? 5.627 -16.766 -1.277 1.00 91.12 122 GLN A N 1
ATOM 989 C CA . GLN A 1 122 ? 6.152 -17.980 -0.657 1.00 91.12 122 GLN A CA 1
ATOM 990 C C . GLN A 1 122 ? 7.587 -18.302 -1.102 1.00 91.12 122 GLN A C 1
ATOM 992 O O . GLN A 1 122 ? 8.228 -19.120 -0.440 1.00 91.12 122 GLN A O 1
ATOM 997 N N . LYS A 1 123 ? 8.077 -17.713 -2.208 1.00 68.12 123 LYS A N 1
ATOM 998 C CA . LYS A 1 123 ? 9.425 -17.929 -2.765 1.00 68.12 123 LYS A CA 1
ATOM 999 C C . LYS A 1 123 ? 9.967 -16.724 -3.537 1.00 68.12 123 LYS A C 1
ATOM 1001 O O . LYS A 1 123 ? 9.262 -16.177 -4.414 1.00 68.12 123 LYS A O 1
#

pLDDT: mean 84.51, std 18.83, range [39.75, 98.62]